Protein AF-A0A397JN77-F1 (afdb_monomer)

pLDDT: mean 71.8, std 10.73, range [31.06, 88.12]

Radius of gyration: 21.11 Å; Cα contacts (8 Å, |Δi|>4): 69; chains: 1; bounding box: 47×23×56 Å

Secondary structure (DSSP, 8-state):
--------HHHIIIIIGGGTTTS-HHHHHHHHHHHH-TTSPP-S--PPP---------------S-SS--HHHHHHHH-TTS-TT--S-------S----HHHHHHHHTT-TT------

Organism: NCBI:txid1348612

Sequence (119 aa):
MPIVYSIPGENIMDKVKPYKKILDKQLWEDLFQHSLTPDRPIKSVILPARSVLTPELPTRVKEPFSTIISDEHAAEISSPTYSSTNYPYEFQLILEGSSDHKLFWNMCLGHAGTVVLLK

Structure (mmCIF, N/CA/C/O backbone):
data_AF-A0A397JN77-F1
#
_entry.id   AF-A0A397JN77-F1
#
loop_
_atom_site.group_PDB
_atom_site.id
_atom_site.type_symbol
_atom_site.label_atom_id
_atom_site.label_alt_id
_atom_site.label_comp_id
_atom_site.label_asym_id
_atom_site.label_entity_id
_atom_site.label_seq_id
_atom_site.pdbx_PDB_ins_code
_atom_site.Cartn_x
_atom_site.Cartn_y
_atom_site.Cartn_z
_atom_site.occupancy
_atom_site.B_iso_or_equiv
_atom_site.auth_seq_id
_atom_site.auth_comp_id
_atom_site.auth_asym_id
_atom_site.auth_atom_id
_atom_site.pdbx_PDB_model_num
ATOM 1 N N . MET A 1 1 ? 27.916 0.176 -20.511 1.00 31.06 1 MET A N 1
ATOM 2 C CA . MET A 1 1 ? 26.836 -0.430 -21.319 1.00 31.06 1 MET A CA 1
ATOM 3 C C . MET A 1 1 ? 25.610 -0.556 -20.430 1.00 31.06 1 MET A C 1
ATOM 5 O O . MET A 1 1 ? 25.704 -1.283 -19.448 1.00 31.06 1 MET A O 1
ATOM 9 N N . PRO A 1 2 ? 24.514 0.179 -20.676 1.00 35.34 2 PRO A N 1
ATOM 10 C CA . PRO A 1 2 ? 23.274 -0.044 -19.948 1.00 35.34 2 PRO A CA 1
ATOM 11 C C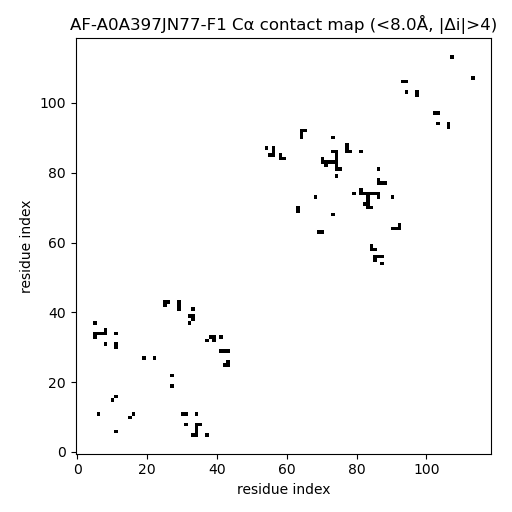 . PRO A 1 2 ? 22.647 -1.339 -20.465 1.00 35.34 2 PRO A C 1
ATOM 13 O O . PRO A 1 2 ? 22.429 -1.500 -21.663 1.00 35.34 2 PRO A O 1
ATOM 16 N N . ILE A 1 3 ? 22.410 -2.277 -19.559 1.00 37.97 3 ILE A N 1
ATOM 17 C CA . ILE A 1 3 ? 21.697 -3.523 -19.832 1.00 37.97 3 ILE A CA 1
ATOM 18 C C . ILE A 1 3 ? 20.219 -3.144 -19.972 1.00 37.97 3 ILE A C 1
ATOM 20 O O . ILE A 1 3 ? 19.540 -2.909 -18.975 1.00 37.97 3 ILE A O 1
ATOM 24 N N . VAL A 1 4 ? 19.735 -2.986 -21.204 1.00 48.91 4 VAL A N 1
ATOM 25 C CA . VAL A 1 4 ? 18.308 -2.765 -21.458 1.00 48.91 4 VAL A CA 1
ATOM 26 C C . VAL A 1 4 ? 17.631 -4.128 -21.378 1.00 48.91 4 VAL A C 1
ATOM 28 O O . VAL A 1 4 ? 17.817 -4.980 -22.245 1.00 48.91 4 VAL A O 1
ATOM 31 N N . TYR A 1 5 ? 16.889 -4.367 -20.298 1.00 55.16 5 TYR A N 1
ATOM 32 C CA . TYR A 1 5 ? 16.075 -5.569 -20.157 1.00 55.16 5 TYR A CA 1
ATOM 33 C C . TYR A 1 5 ? 14.963 -5.537 -21.211 1.00 55.16 5 TYR A C 1
ATOM 35 O O . TYR A 1 5 ? 14.014 -4.760 -21.108 1.00 55.16 5 TYR A O 1
ATOM 43 N N . SER A 1 6 ? 15.077 -6.380 -22.237 1.00 55.91 6 SER A N 1
ATOM 44 C CA . SER A 1 6 ? 13.997 -6.596 -23.196 1.00 55.91 6 SER A CA 1
ATOM 45 C C . SER A 1 6 ? 12.979 -7.547 -22.568 1.00 55.91 6 SER A C 1
ATOM 47 O O . SER A 1 6 ? 13.225 -8.745 -22.434 1.00 55.91 6 SER A O 1
ATOM 49 N N . ILE A 1 7 ? 11.860 -6.997 -22.093 1.00 65.25 7 ILE A N 1
ATOM 50 C CA . ILE A 1 7 ? 10.739 -7.794 -21.593 1.00 65.25 7 ILE A CA 1
ATOM 51 C C . ILE A 1 7 ? 10.030 -8.401 -22.815 1.00 65.25 7 ILE A C 1
ATOM 53 O O . ILE A 1 7 ? 9.601 -7.637 -23.683 1.00 65.25 7 ILE A O 1
ATOM 57 N N . PRO A 1 8 ? 9.862 -9.734 -22.895 1.00 70.00 8 PRO A N 1
ATOM 58 C CA . PRO A 1 8 ? 9.102 -10.359 -23.973 1.00 70.00 8 PRO A CA 1
ATOM 59 C C . PRO A 1 8 ? 7.680 -9.791 -24.028 1.00 70.00 8 PRO A C 1
ATOM 61 O O . PRO A 1 8 ? 7.030 -9.649 -22.990 1.00 70.00 8 PRO A O 1
ATOM 64 N N . GLY A 1 9 ? 7.171 -9.496 -25.228 1.00 68.69 9 GLY A N 1
ATOM 65 C CA . GLY A 1 9 ? 5.824 -8.932 -25.396 1.00 68.69 9 GLY A CA 1
ATOM 66 C C . GLY A 1 9 ? 4.710 -9.789 -24.784 1.00 68.69 9 GLY A C 1
ATOM 67 O O . GLY A 1 9 ? 3.724 -9.250 -24.283 1.00 68.69 9 GLY A O 1
ATOM 68 N N . GLU A 1 10 ? 4.907 -11.106 -24.734 1.00 72.00 10 GLU A N 1
ATOM 69 C CA . GLU A 1 10 ? 4.010 -12.066 -24.081 1.00 72.00 10 GLU A CA 1
ATOM 70 C C . GLU A 1 10 ? 3.867 -11.785 -22.574 1.00 72.00 10 GLU A C 1
ATOM 72 O O . GLU A 1 10 ? 2.756 -11.647 -22.063 1.00 72.00 10 GLU A O 1
ATOM 77 N N . ASN A 1 11 ? 4.978 -11.526 -21.875 1.00 75.88 11 ASN A N 1
ATOM 78 C CA . ASN A 1 11 ? 4.959 -11.198 -20.448 1.00 75.88 11 ASN A CA 1
ATOM 79 C C . ASN A 1 11 ? 4.247 -9.870 -20.167 1.00 75.88 11 ASN A C 1
ATOM 81 O O . ASN A 1 11 ? 3.599 -9.728 -19.130 1.00 75.88 11 ASN A O 1
ATOM 85 N N . ILE A 1 12 ? 4.338 -8.892 -21.072 1.00 77.31 12 ILE A N 1
ATOM 86 C 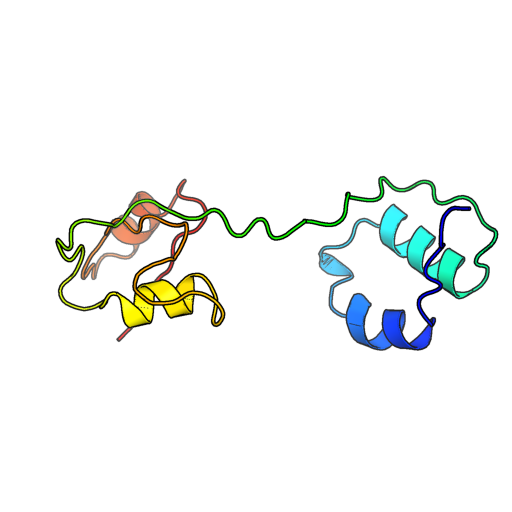CA . ILE A 1 12 ? 3.608 -7.624 -20.923 1.00 77.31 12 ILE A CA 1
ATOM 87 C C . ILE A 1 12 ? 2.100 -7.868 -21.039 1.00 77.31 12 ILE A C 1
ATOM 89 O O . ILE A 1 12 ? 1.313 -7.337 -20.249 1.00 77.31 12 ILE A O 1
ATOM 93 N N . MET A 1 13 ? 1.687 -8.708 -21.986 1.00 77.94 13 MET A N 1
ATOM 94 C CA . MET A 1 13 ? 0.276 -9.025 -22.194 1.00 77.94 13 MET A CA 1
ATOM 95 C C . MET A 1 13 ? -0.331 -9.840 -21.054 1.00 77.94 13 MET A C 1
ATOM 97 O O . MET A 1 13 ? -1.472 -9.565 -20.678 1.00 77.94 13 MET A O 1
ATOM 101 N N . ASP A 1 14 ? 0.420 -10.765 -20.465 1.00 83.00 14 ASP A N 1
ATOM 102 C CA . ASP A 1 14 ? -0.097 -11.620 -19.395 1.00 83.00 14 ASP A CA 1
ATOM 103 C C . ASP A 1 14 ? 0.020 -10.977 -18.010 1.00 83.00 14 ASP A C 1
ATOM 105 O O . ASP A 1 14 ? -0.884 -11.104 -17.182 1.00 83.00 14 ASP A O 1
ATOM 109 N N . LYS A 1 15 ? 1.123 -10.265 -17.740 1.00 83.12 15 LYS A N 1
ATOM 110 C CA . LYS A 1 15 ? 1.424 -9.727 -16.402 1.00 83.12 15 LYS A CA 1
ATOM 111 C C . LYS A 1 15 ? 1.095 -8.248 -16.245 1.00 83.12 15 LYS A C 1
ATOM 113 O O . LYS A 1 15 ? 0.741 -7.843 -15.145 1.00 83.12 15 LYS A O 1
ATOM 118 N N . VAL A 1 16 ? 1.193 -7.434 -17.299 1.00 83.12 16 VAL A N 1
ATOM 119 C CA . VAL A 1 16 ? 1.029 -5.967 -17.190 1.00 83.12 16 VAL A CA 1
ATOM 120 C C . VAL A 1 16 ? -0.375 -5.518 -17.603 1.00 83.12 16 VAL A C 1
ATOM 122 O O . VAL A 1 16 ? -0.944 -4.620 -16.982 1.00 83.12 16 VAL A O 1
ATOM 125 N N . LYS A 1 17 ? -0.992 -6.177 -18.593 1.00 83.81 17 LYS A N 1
ATOM 126 C CA . LYS A 1 17 ? -2.353 -5.868 -19.079 1.00 83.81 17 LYS A CA 1
ATOM 127 C C . LYS A 1 17 ? -3.432 -5.768 -17.986 1.00 83.81 17 LYS A C 1
ATOM 129 O O . LYS A 1 17 ? -4.250 -4.849 -18.096 1.00 83.81 17 LYS A O 1
ATOM 134 N N . PRO A 1 18 ? -3.472 -6.622 -16.939 1.00 88.12 18 PRO A N 1
ATOM 135 C CA . PRO A 1 18 ? -4.477 -6.502 -15.874 1.00 88.12 18 PRO A CA 1
ATOM 136 C C . PRO A 1 18 ? -4.432 -5.147 -15.154 1.00 88.12 18 PRO A C 1
ATOM 138 O O . PRO A 1 18 ? -5.460 -4.622 -14.730 1.00 88.12 18 PRO A O 1
ATOM 141 N N . TYR A 1 19 ? -3.247 -4.539 -15.092 1.00 84.31 19 TYR A N 1
ATOM 142 C CA . TYR A 1 19 ? -2.985 -3.269 -14.421 1.00 84.31 19 TYR A CA 1
ATOM 143 C C . TYR A 1 19 ? -3.121 -2.055 -15.351 1.00 84.31 19 TYR A C 1
ATOM 145 O O . TYR A 1 19 ? -2.853 -0.929 -14.943 1.00 84.31 19 TYR A O 1
ATOM 153 N N . LYS A 1 20 ? -3.608 -2.23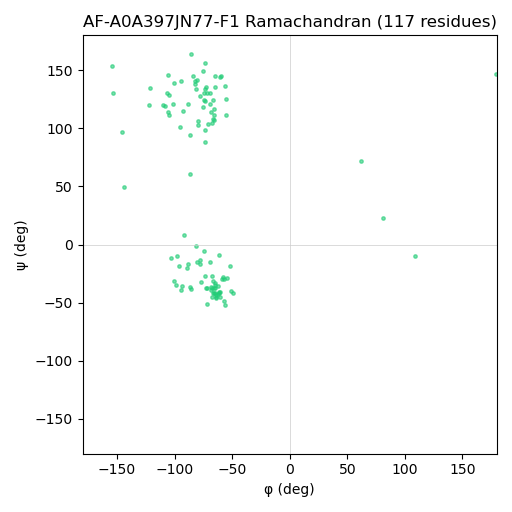2 -16.588 1.00 83.06 20 LYS A N 1
ATOM 154 C CA . LYS A 1 20 ? -3.797 -1.130 -17.549 1.00 83.06 20 LYS A CA 1
ATOM 155 C C . LYS A 1 20 ? -4.654 0.022 -17.000 1.00 83.06 20 LYS A C 1
ATOM 157 O O . LYS A 1 20 ? -4.469 1.158 -17.409 1.00 83.06 20 LYS A O 1
ATOM 162 N N . LYS A 1 21 ? -5.587 -0.254 -16.078 1.00 82.56 21 LYS A N 1
ATOM 163 C CA . LYS A 1 21 ? -6.443 0.776 -15.456 1.00 82.56 21 LYS A CA 1
ATOM 164 C C . LYS A 1 21 ? -5.681 1.743 -14.542 1.00 82.56 21 LYS A C 1
ATOM 166 O O . LYS A 1 21 ? -6.150 2.858 -14.356 1.00 82.56 21 LYS A O 1
ATOM 171 N N . ILE A 1 22 ? -4.565 1.301 -13.961 1.00 86.06 22 ILE A N 1
ATOM 172 C CA . ILE A 1 22 ? -3.731 2.098 -13.047 1.00 86.06 22 ILE A CA 1
ATOM 173 C C . ILE A 1 22 ? -2.460 2.628 -13.723 1.00 86.06 22 ILE A C 1
ATOM 175 O O . ILE A 1 22 ? -1.764 3.460 -13.151 1.00 86.06 22 ILE A O 1
ATOM 179 N N . LEU A 1 23 ? -2.148 2.137 -14.927 1.00 82.75 23 LEU A N 1
ATOM 180 C CA . LEU A 1 23 ? -1.016 2.591 -15.724 1.00 82.75 23 LEU A CA 1
ATOM 181 C C . LEU A 1 23 ? -1.348 3.890 -16.462 1.00 82.75 23 LEU A C 1
ATOM 183 O O . LEU A 1 23 ? -2.436 4.043 -17.017 1.00 82.75 23 LEU A O 1
ATOM 187 N N . ASP A 1 24 ? -0.369 4.790 -16.533 1.00 83.06 24 ASP A N 1
ATOM 188 C CA . ASP A 1 24 ? -0.460 5.967 -17.388 1.00 83.06 24 ASP A CA 1
ATOM 189 C C . ASP A 1 24 ? -0.505 5.564 -18.874 1.00 83.06 24 ASP A C 1
ATOM 191 O O . ASP A 1 24 ? 0.128 4.587 -19.293 1.00 83.06 24 ASP A O 1
ATOM 195 N N . LYS A 1 25 ? -1.256 6.319 -19.686 1.00 84.69 25 LYS A N 1
ATOM 196 C CA . LYS A 1 25 ? -1.423 6.032 -21.120 1.00 84.69 25 LYS A CA 1
ATOM 197 C C . LYS A 1 25 ? -0.088 6.068 -21.866 1.00 84.69 25 LYS A C 1
ATOM 199 O O . LYS A 1 25 ? 0.162 5.183 -22.683 1.00 84.69 25 LYS A O 1
ATOM 204 N N . GLN A 1 26 ? 0.774 7.032 -21.541 1.00 83.06 26 GLN A N 1
ATOM 205 C CA . GLN A 1 26 ? 2.086 7.194 -22.164 1.00 83.06 26 GLN A CA 1
ATOM 206 C C . GLN A 1 26 ? 3.024 6.043 -21.778 1.00 83.06 26 GLN A C 1
ATOM 208 O O . GLN A 1 26 ? 3.748 5.519 -22.621 1.00 83.06 26 GLN A O 1
ATOM 213 N N . LEU A 1 27 ? 2.961 5.590 -20.522 1.00 83.12 27 LEU A N 1
ATOM 214 C CA . LEU A 1 27 ? 3.748 4.451 -20.044 1.00 83.12 27 LEU A CA 1
ATOM 215 C C . LEU A 1 27 ? 3.294 3.131 -20.693 1.00 83.12 27 LEU A C 1
ATOM 217 O O . LEU A 1 27 ? 4.124 2.291 -21.036 1.00 83.12 27 LEU A O 1
ATOM 221 N N . TRP A 1 28 ? 1.987 2.951 -20.906 1.00 84.44 28 TRP A N 1
ATOM 222 C CA . TRP A 1 28 ? 1.455 1.787 -21.619 1.00 84.44 28 TRP A CA 1
ATOM 223 C C . TRP A 1 28 ? 1.922 1.739 -23.079 1.00 84.44 28 TRP A C 1
ATOM 225 O O . TRP A 1 28 ? 2.338 0.683 -23.553 1.00 84.44 28 TRP A O 1
ATOM 235 N N . GLU A 1 29 ? 1.870 2.867 -23.789 1.00 83.06 29 GLU A N 1
ATOM 236 C CA . GLU A 1 29 ? 2.319 2.963 -25.184 1.00 83.06 29 GLU A CA 1
ATOM 237 C C . GLU A 1 29 ? 3.822 2.723 -25.323 1.00 83.06 29 GLU A C 1
ATOM 239 O O . GLU A 1 29 ? 4.232 1.974 -26.210 1.00 83.06 29 GLU A O 1
ATOM 244 N N . ASP A 1 30 ? 4.630 3.274 -24.420 1.00 81.31 30 ASP A N 1
ATOM 245 C CA . ASP A 1 30 ? 6.076 3.055 -24.408 1.00 81.31 30 ASP A CA 1
ATOM 246 C C . ASP A 1 30 ? 6.433 1.584 -24.144 1.00 81.31 30 ASP A C 1
ATOM 248 O O . ASP A 1 30 ? 7.263 1.018 -24.854 1.00 81.31 30 ASP A O 1
ATOM 252 N N . LEU A 1 31 ? 5.768 0.927 -23.184 1.00 80.19 31 LEU A N 1
ATOM 253 C CA . LEU A 1 31 ? 5.962 -0.503 -22.906 1.00 80.19 31 LEU A CA 1
ATOM 254 C C . LEU A 1 31 ? 5.588 -1.378 -24.107 1.00 80.19 31 LEU A C 1
ATOM 256 O O . LEU A 1 31 ? 6.288 -2.344 -24.421 1.00 80.19 31 LEU A O 1
ATOM 260 N N . PHE A 1 32 ? 4.492 -1.037 -24.787 1.00 79.81 32 PHE A N 1
ATOM 261 C CA . PHE A 1 32 ? 4.018 -1.773 -25.957 1.00 79.81 32 PHE A CA 1
ATOM 262 C C . PHE A 1 32 ? 4.915 -1.557 -27.181 1.00 79.81 32 PHE A C 1
ATOM 264 O O . PHE A 1 32 ? 5.150 -2.479 -27.956 1.00 79.81 32 PHE A O 1
ATOM 271 N N . GLN A 1 33 ? 5.441 -0.347 -27.372 1.00 79.00 33 GLN A N 1
ATOM 272 C CA . GLN A 1 33 ? 6.376 -0.070 -28.460 1.00 79.00 33 GLN A CA 1
ATOM 273 C C . GLN A 1 33 ? 7.751 -0.683 -28.206 1.00 79.00 33 GLN A C 1
ATOM 275 O O . GLN A 1 33 ? 8.355 -1.189 -29.150 1.00 79.00 33 GLN A O 1
ATOM 280 N N . HIS A 1 34 ? 8.230 -0.678 -26.960 1.00 76.44 34 HIS A N 1
ATOM 281 C CA . HIS A 1 34 ? 9.509 -1.281 -26.588 1.00 76.44 34 HIS A CA 1
ATOM 282 C C . HIS A 1 34 ? 9.493 -2.811 -26.733 1.00 76.44 34 HIS A C 1
ATOM 284 O O . HIS A 1 34 ? 10.510 -3.405 -27.082 1.00 76.44 34 HIS A O 1
ATOM 290 N N . SER A 1 35 ? 8.344 -3.463 -26.522 1.00 74.38 35 SER A N 1
ATOM 291 C CA . SER A 1 35 ? 8.222 -4.910 -26.743 1.00 74.38 35 SER A CA 1
ATOM 292 C C . SER A 1 35 ? 8.188 -5.314 -28.215 1.00 74.38 35 SER A C 1
ATOM 294 O O . SER A 1 35 ? 8.604 -6.421 -28.547 1.00 74.38 35 SER A O 1
ATOM 296 N N . LEU A 1 36 ? 7.722 -4.425 -29.098 1.00 74.56 36 LEU A N 1
ATOM 297 C CA . LEU A 1 36 ? 7.736 -4.630 -30.550 1.00 74.56 36 LEU A CA 1
ATOM 298 C C . LEU A 1 36 ? 9.064 -4.195 -31.188 1.00 74.56 36 LEU A C 1
ATOM 300 O O . LEU A 1 36 ? 9.534 -4.820 -32.135 1.00 74.56 36 LEU A O 1
ATOM 304 N N . THR A 1 37 ? 9.659 -3.117 -30.681 1.00 72.31 37 THR A N 1
ATOM 305 C CA . THR A 1 37 ? 10.888 -2.494 -31.189 1.00 72.31 37 THR A CA 1
ATOM 306 C C . THR A 1 37 ? 11.711 -1.928 -30.024 1.00 72.31 37 THR A C 1
ATOM 308 O O . THR A 1 37 ? 11.447 -0.802 -29.592 1.00 72.31 37 THR A O 1
ATOM 311 N N . PRO A 1 38 ? 12.718 -2.664 -29.522 1.00 67.62 38 PRO A N 1
ATOM 312 C CA . PRO A 1 38 ? 13.492 -2.263 -28.343 1.00 67.62 38 PRO A CA 1
ATOM 313 C C . PRO A 1 38 ? 14.404 -1.041 -28.571 1.00 67.62 38 PRO A C 1
ATOM 315 O O . PRO A 1 38 ? 14.836 -0.424 -27.606 1.00 67.62 38 PRO A O 1
ATOM 318 N N . ASP A 1 39 ? 14.657 -0.644 -29.823 1.00 67.25 39 ASP A N 1
ATOM 319 C CA . ASP A 1 39 ? 15.538 0.488 -30.167 1.00 67.25 39 ASP A CA 1
ATOM 320 C C . ASP A 1 39 ? 14.871 1.874 -30.070 1.00 67.25 39 ASP A C 1
ATOM 322 O O . ASP A 1 39 ? 15.508 2.898 -30.337 1.00 67.25 39 ASP A O 1
ATOM 326 N N . ARG A 1 40 ? 13.579 1.953 -29.722 1.00 67.75 40 ARG A N 1
ATOM 327 C CA . ARG A 1 40 ? 12.882 3.244 -29.642 1.00 67.75 40 ARG A CA 1
ATOM 328 C C . ARG A 1 40 ? 13.130 3.955 -28.306 1.00 67.75 40 ARG A C 1
ATOM 330 O O . ARG A 1 40 ? 13.050 3.328 -27.252 1.00 67.75 40 ARG A O 1
ATOM 337 N N . PRO A 1 41 ? 13.354 5.282 -28.328 1.00 66.88 41 PRO A N 1
ATOM 338 C CA . PRO A 1 41 ? 13.511 6.062 -27.110 1.00 66.88 41 PRO A CA 1
ATOM 339 C C . PRO A 1 41 ? 12.194 6.111 -26.324 1.00 66.88 41 PRO A C 1
ATOM 341 O O . PRO A 1 41 ? 11.161 6.534 -26.845 1.00 66.88 41 PRO A O 1
ATOM 344 N N . ILE A 1 42 ? 12.261 5.697 -25.059 1.00 71.06 42 ILE A N 1
ATOM 345 C CA . ILE A 1 42 ? 11.159 5.755 -24.093 1.00 71.06 42 ILE A CA 1
ATOM 346 C C . ILE A 1 42 ? 10.981 7.212 -23.651 1.00 71.06 42 ILE A C 1
ATOM 348 O O . ILE A 1 42 ? 11.955 7.874 -23.287 1.00 71.06 42 ILE A O 1
ATOM 352 N N . LYS A 1 43 ? 9.748 7.727 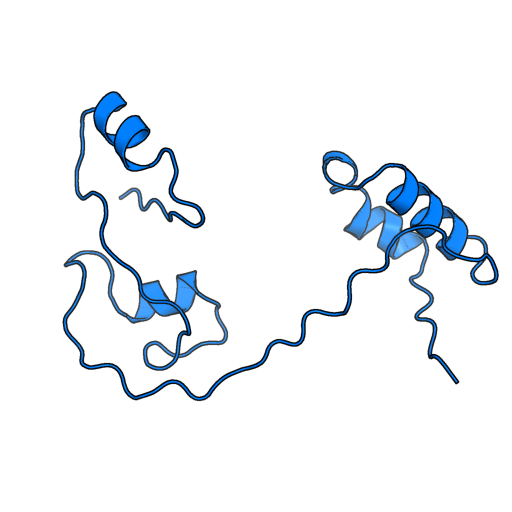-23.695 1.00 73.94 43 LYS A N 1
ATOM 353 C CA . LYS A 1 43 ? 9.435 9.109 -23.283 1.00 73.94 43 LYS A CA 1
ATOM 354 C C . LYS A 1 43 ? 8.929 9.198 -21.844 1.00 73.94 43 LYS A C 1
ATOM 356 O O . LYS A 1 43 ? 8.885 10.289 -21.282 1.00 73.94 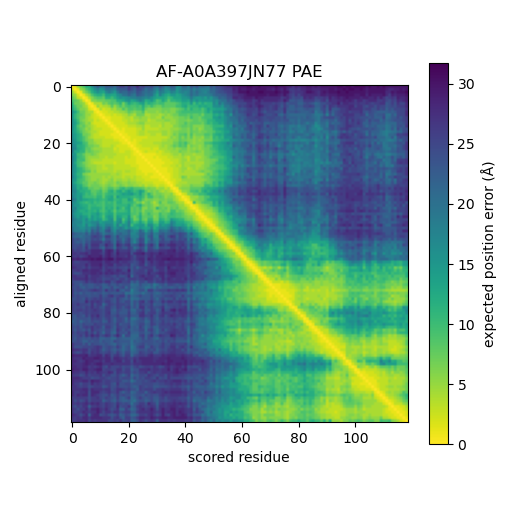43 LYS A O 1
ATOM 361 N N . SER A 1 44 ? 8.484 8.085 -21.279 1.00 70.69 44 SER A N 1
ATOM 362 C CA . SER A 1 44 ? 7.967 7.989 -19.920 1.00 70.69 44 SER A CA 1
ATOM 363 C C . SER A 1 44 ? 9.080 8.032 -18.873 1.00 70.69 44 SER A C 1
ATOM 365 O O . SER A 1 44 ? 10.213 7.600 -19.091 1.00 70.69 44 SER A O 1
ATOM 367 N N . VAL A 1 45 ? 8.740 8.579 -17.705 1.00 72.75 45 VAL A N 1
ATOM 368 C CA . VAL A 1 45 ? 9.636 8.629 -16.548 1.00 72.75 45 VAL A CA 1
ATOM 369 C C . VAL A 1 45 ? 9.774 7.213 -15.995 1.00 72.75 45 VAL A C 1
ATOM 371 O O . VAL A 1 45 ? 8.867 6.700 -15.340 1.00 72.75 45 VAL A O 1
ATOM 374 N N . ILE A 1 46 ? 10.908 6.570 -16.273 1.00 68.69 46 ILE A N 1
ATOM 375 C CA . ILE A 1 46 ? 11.237 5.268 -15.694 1.00 68.69 46 ILE A CA 1
ATOM 376 C C . ILE A 1 46 ? 11.487 5.485 -14.205 1.00 68.69 46 ILE A C 1
ATOM 378 O O . ILE A 1 46 ? 12.436 6.166 -13.810 1.00 68.69 46 ILE A O 1
ATOM 382 N N . LEU A 1 47 ? 10.617 4.916 -13.375 1.00 67.44 47 LEU A N 1
ATOM 383 C CA . LEU A 1 47 ? 10.829 4.922 -11.937 1.00 67.44 47 LEU A CA 1
ATOM 384 C C . LEU A 1 47 ? 12.080 4.090 -11.617 1.00 67.44 47 LEU A C 1
ATOM 386 O O . LEU A 1 47 ? 12.232 2.992 -12.161 1.00 67.44 47 LEU A O 1
ATOM 390 N N . PRO A 1 48 ? 12.974 4.577 -10.741 1.00 65.19 48 PRO A N 1
ATOM 391 C CA . PRO A 1 48 ? 14.120 3.794 -10.312 1.00 65.19 48 PRO A CA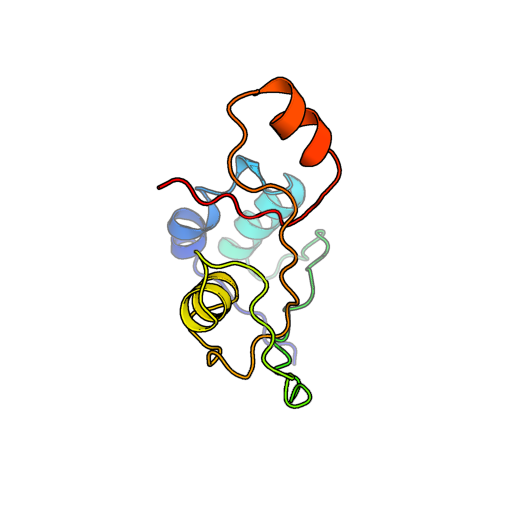 1
ATOM 392 C C . PRO A 1 48 ? 13.644 2.498 -9.651 1.00 65.19 48 PRO A C 1
ATOM 394 O O . PRO A 1 48 ? 12.615 2.468 -8.969 1.00 65.19 48 PRO A O 1
ATOM 397 N N . ALA A 1 49 ? 14.407 1.421 -9.845 1.00 62.94 49 ALA A N 1
ATOM 398 C CA . ALA A 1 49 ? 14.158 0.168 -9.149 1.00 62.94 49 ALA A CA 1
ATOM 399 C C . ALA A 1 49 ? 14.143 0.433 -7.636 1.00 62.94 49 ALA A C 1
ATOM 401 O O . ALA A 1 49 ? 15.092 0.999 -7.092 1.00 62.94 49 ALA A O 1
ATOM 402 N N . ARG A 1 50 ? 13.061 0.042 -6.952 1.00 56.00 50 ARG A N 1
ATOM 403 C CA . ARG A 1 50 ? 13.011 0.097 -5.488 1.00 56.00 50 ARG A CA 1
ATOM 404 C C . ARG A 1 50 ? 13.998 -0.937 -4.955 1.00 56.00 50 ARG A C 1
ATOM 406 O O . ARG A 1 50 ? 13.727 -2.133 -5.015 1.00 56.00 50 ARG A O 1
ATOM 413 N N . SER A 1 51 ? 15.148 -0.486 -4.466 1.00 52.44 51 SER A N 1
ATOM 414 C CA . SER A 1 51 ? 16.034 -1.329 -3.675 1.00 52.44 51 SER A CA 1
ATOM 415 C C . SER A 1 51 ? 15.354 -1.606 -2.336 1.00 52.44 51 SER A C 1
ATOM 417 O O . SER A 1 51 ? 15.025 -0.685 -1.588 1.00 52.44 51 SER A O 1
ATOM 419 N N . VAL A 1 52 ? 15.118 -2.882 -2.030 1.00 52.47 52 VAL A N 1
ATOM 420 C CA . VAL A 1 52 ? 14.737 -3.298 -0.678 1.00 52.47 52 VAL A CA 1
ATOM 421 C C . VAL A 1 52 ? 16.001 -3.192 0.169 1.00 52.47 52 VAL A C 1
ATOM 423 O O . VAL A 1 52 ? 16.799 -4.121 0.243 1.00 52.47 52 VAL A O 1
ATOM 426 N N . LEU A 1 53 ? 16.239 -2.014 0.740 1.00 50.97 53 LEU A N 1
ATOM 427 C CA . LEU A 1 53 ? 17.150 -1.881 1.867 1.00 50.97 53 LEU A CA 1
ATOM 428 C C . LEU A 1 53 ? 16.503 -2.647 3.018 1.00 50.97 53 LEU A C 1
ATOM 430 O O . LEU A 1 53 ? 15.403 -2.297 3.424 1.00 50.97 53 LEU A O 1
ATOM 434 N N . THR A 1 54 ? 17.149 -3.704 3.500 1.00 55.03 54 THR A N 1
ATOM 435 C CA . THR A 1 54 ? 16.877 -4.310 4.807 1.00 55.03 54 THR A CA 1
ATOM 436 C C . THR A 1 54 ? 17.725 -3.558 5.829 1.00 55.03 54 THR A C 1
ATOM 438 O O . THR A 1 54 ? 18.910 -3.873 5.956 1.00 55.03 54 THR A O 1
ATOM 441 N N . PRO A 1 55 ? 17.205 -2.524 6.512 1.00 58.84 55 PRO A N 1
ATOM 442 C CA . PRO A 1 55 ? 17.952 -1.868 7.569 1.00 58.84 55 PRO A CA 1
ATOM 443 C C . PRO A 1 55 ? 17.973 -2.827 8.762 1.00 58.84 55 PRO A C 1
ATOM 445 O O . PRO A 1 55 ? 16.940 -3.405 9.100 1.00 58.84 55 PRO A O 1
ATOM 448 N N . GLU A 1 56 ? 19.124 -3.011 9.407 1.00 56.84 56 GLU A N 1
ATOM 449 C CA . GLU A 1 56 ? 19.139 -3.626 10.734 1.00 56.84 56 GLU A CA 1
ATOM 450 C C . GLU A 1 56 ? 18.453 -2.658 11.700 1.00 56.84 56 GLU A C 1
ATOM 452 O O . GLU A 1 56 ? 18.958 -1.568 11.980 1.00 56.84 56 GLU A O 1
ATOM 457 N N . LEU A 1 57 ? 17.245 -3.017 12.132 1.00 59.81 57 LEU A N 1
ATOM 458 C CA . LEU A 1 57 ? 16.457 -2.204 13.048 1.00 59.81 57 LEU A CA 1
ATOM 459 C C . LEU A 1 57 ? 16.881 -2.469 14.496 1.00 59.81 57 LEU A C 1
ATOM 461 O O . LEU A 1 57 ? 17.225 -3.603 14.841 1.00 59.81 57 LEU A O 1
ATOM 465 N N . PRO A 1 58 ? 16.850 -1.443 15.362 1.00 59.50 58 PRO A N 1
ATOM 466 C CA . PRO A 1 58 ? 17.150 -1.612 16.776 1.00 59.50 58 PRO A CA 1
ATOM 467 C C . PRO A 1 58 ? 16.173 -2.593 17.438 1.00 59.50 58 PRO A C 1
ATOM 469 O O . PRO A 1 58 ? 14.985 -2.629 17.121 1.00 59.50 58 PRO A O 1
ATOM 472 N N . THR A 1 59 ? 16.684 -3.375 18.392 1.00 56.50 59 THR A N 1
ATOM 473 C CA . THR A 1 59 ? 15.919 -4.360 19.164 1.00 56.50 59 THR A CA 1
ATOM 474 C C . THR A 1 59 ? 14.723 -3.697 19.852 1.00 56.50 59 THR A C 1
ATOM 476 O O . THR A 1 59 ? 14.892 -2.899 20.775 1.00 56.50 59 THR A O 1
ATOM 479 N N . ARG A 1 60 ? 13.506 -4.023 19.405 1.00 62.44 60 ARG A N 1
ATOM 480 C CA . ARG A 1 60 ? 12.265 -3.429 19.920 1.00 62.44 60 ARG A CA 1
ATOM 481 C C . ARG A 1 60 ? 11.921 -3.968 21.313 1.00 62.44 60 ARG A C 1
ATOM 483 O O . ARG A 1 60 ? 11.972 -5.175 21.553 1.00 62.44 60 ARG A O 1
ATOM 490 N N . VAL A 1 61 ? 11.563 -3.067 22.231 1.00 55.66 61 VAL A N 1
ATOM 491 C CA . VAL A 1 61 ? 11.042 -3.405 23.566 1.00 55.66 61 VAL A CA 1
ATOM 492 C C . VAL A 1 61 ? 9.567 -3.808 23.427 1.00 55.66 61 VAL A C 1
ATOM 494 O O . VAL A 1 61 ? 8.789 -3.116 22.778 1.00 55.66 61 VAL A O 1
ATOM 497 N N . LYS A 1 62 ? 9.221 -4.978 23.976 1.00 60.88 62 LYS A N 1
ATOM 498 C CA . LYS A 1 62 ? 8.041 -5.803 23.655 1.00 60.88 62 LYS A CA 1
ATOM 499 C C . LYS A 1 62 ? 6.778 -5.429 24.442 1.00 60.88 62 LYS A C 1
ATOM 501 O O . LYS A 1 62 ? 6.265 -6.259 25.193 1.00 60.88 62 LYS A O 1
ATOM 506 N N . GLU A 1 63 ? 6.279 -4.207 24.314 1.00 63.19 63 GLU A N 1
ATOM 507 C CA . GLU A 1 63 ? 4.913 -3.938 24.779 1.00 63.19 63 GLU A CA 1
ATOM 508 C C . GLU A 1 63 ? 3.919 -4.231 23.643 1.00 63.19 63 GLU A C 1
ATOM 510 O O . GLU A 1 63 ? 4.056 -3.667 22.556 1.00 63.19 63 GLU A O 1
ATOM 515 N N . PRO A 1 64 ? 2.953 -5.149 23.841 1.00 62.97 64 PRO A N 1
ATOM 516 C CA . PRO A 1 64 ? 1.982 -5.487 22.808 1.00 62.97 64 PRO A CA 1
ATOM 517 C C . PRO A 1 64 ? 1.022 -4.313 22.574 1.00 62.97 64 PRO A C 1
ATOM 519 O O . PRO A 1 64 ? 0.429 -3.790 23.5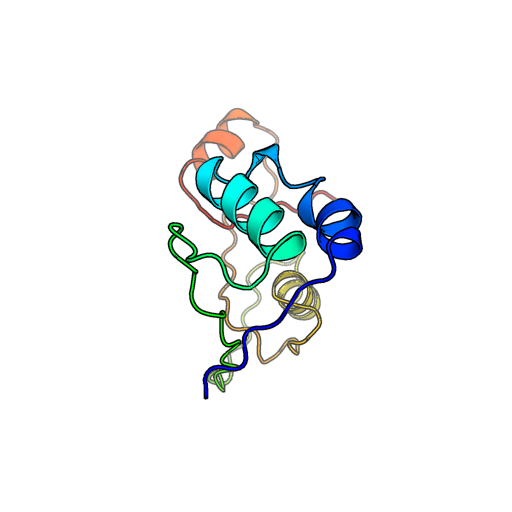14 1.00 62.97 64 PRO A O 1
ATOM 522 N N . PHE A 1 65 ? 0.830 -3.925 21.310 1.00 69.75 65 PHE A N 1
ATOM 523 C CA . PHE A 1 65 ? -0.081 -2.834 20.931 1.00 69.75 65 PHE A CA 1
ATOM 524 C C . PHE A 1 65 ? -1.561 -3.259 20.881 1.00 69.75 65 PHE A C 1
ATOM 526 O O . PHE A 1 65 ? -2.445 -2.408 20.819 1.00 69.75 65 PHE A O 1
ATOM 533 N N . SER A 1 66 ? -1.849 -4.564 20.876 1.00 68.06 66 SER A N 1
ATOM 534 C CA . SER A 1 66 ? -3.202 -5.129 20.909 1.00 68.06 66 SER A CA 1
ATOM 535 C C . SER A 1 66 ? -3.175 -6.534 21.517 1.00 68.06 66 SER A C 1
ATOM 537 O O . SER A 1 66 ? -2.172 -7.237 21.430 1.00 68.06 66 SER A O 1
ATOM 539 N N . THR A 1 67 ? -4.288 -6.969 22.113 1.00 70.50 67 THR A N 1
ATOM 540 C CA . THR A 1 67 ? -4.470 -8.356 22.583 1.00 70.50 67 THR A CA 1
ATOM 541 C C . THR A 1 67 ? -4.796 -9.327 21.436 1.00 70.50 67 THR A C 1
ATOM 543 O O . THR A 1 67 ? -4.663 -10.537 21.603 1.00 70.50 67 THR A O 1
ATOM 546 N N . ILE A 1 68 ? -5.217 -8.820 20.270 1.00 71.56 68 ILE A N 1
ATOM 547 C CA . ILE A 1 68 ? -5.669 -9.635 19.127 1.00 71.56 68 ILE A CA 1
ATOM 548 C C . ILE A 1 68 ? -4.527 -9.917 18.139 1.00 71.56 68 ILE A C 1
ATOM 550 O O . ILE A 1 68 ? -4.478 -10.997 17.554 1.00 71.56 68 ILE A O 1
ATOM 554 N N . ILE A 1 69 ? -3.614 -8.959 17.947 1.00 75.56 69 ILE A N 1
ATOM 555 C CA . ILE A 1 69 ? -2.512 -9.046 16.979 1.00 75.56 69 ILE A CA 1
ATOM 556 C C . ILE A 1 69 ? -1.199 -9.290 17.729 1.00 75.56 69 ILE A C 1
ATOM 558 O O . ILE A 1 69 ? -0.738 -8.430 18.475 1.00 75.56 69 ILE A O 1
ATOM 562 N N . SER A 1 70 ? -0.594 -10.459 17.517 1.00 78.38 70 SER A N 1
ATOM 563 C CA . SER A 1 70 ? 0.758 -10.792 17.988 1.00 78.38 70 SER A CA 1
ATOM 564 C C . SER A 1 70 ? 1.840 -10.321 17.004 1.00 78.38 70 SER A C 1
ATOM 566 O O . SER A 1 70 ? 1.568 -10.044 15.834 1.00 78.38 70 SER A O 1
ATOM 568 N N . ASP A 1 71 ? 3.094 -10.261 17.464 1.00 74.75 71 ASP A N 1
ATOM 569 C CA . ASP A 1 71 ? 4.245 -9.824 16.653 1.00 74.75 71 ASP A CA 1
ATOM 570 C C . ASP A 1 71 ? 4.454 -10.663 15.378 1.00 74.75 71 ASP A C 1
ATOM 572 O O . ASP A 1 71 ? 4.966 -10.168 14.376 1.00 74.75 71 ASP A O 1
ATOM 576 N N . GLU A 1 72 ? 4.048 -11.936 15.394 1.00 77.31 72 GLU A N 1
ATOM 577 C CA . GLU A 1 72 ? 4.052 -12.811 14.211 1.00 77.31 72 GLU A CA 1
ATOM 578 C C . GLU A 1 72 ? 3.094 -12.308 13.120 1.00 77.31 72 GLU A C 1
ATOM 580 O O . GLU A 1 72 ? 3.506 -12.175 11.969 1.00 77.31 72 GLU A O 1
ATOM 585 N N . HIS A 1 73 ? 1.864 -11.928 13.484 1.00 79.38 73 HIS A N 1
ATOM 586 C CA . HIS A 1 73 ? 0.887 -11.372 12.548 1.00 79.38 73 HIS A CA 1
ATOM 587 C C . HIS A 1 73 ? 1.359 -10.010 12.018 1.00 79.38 73 HIS A C 1
ATOM 589 O O . HIS A 1 73 ? 1.196 -9.707 10.839 1.00 79.38 73 HIS A O 1
ATOM 595 N N . ALA A 1 74 ? 1.990 -9.194 12.869 1.00 75.94 74 ALA A N 1
ATOM 596 C CA . ALA A 1 74 ? 2.568 -7.912 12.469 1.00 75.94 74 ALA A CA 1
ATOM 597 C C . ALA A 1 74 ? 3.689 -8.074 11.423 1.00 75.94 74 ALA A C 1
ATOM 599 O O . ALA A 1 74 ? 3.733 -7.334 10.435 1.00 75.94 74 ALA A O 1
ATOM 600 N N . ALA A 1 75 ? 4.572 -9.060 11.603 1.00 77.25 75 ALA A N 1
ATOM 601 C CA . ALA A 1 75 ? 5.609 -9.360 10.621 1.00 77.25 75 ALA A CA 1
ATOM 602 C C . ALA A 1 75 ? 5.028 -9.873 9.300 1.00 77.25 75 ALA A C 1
ATOM 604 O O . ALA A 1 75 ? 5.453 -9.412 8.242 1.00 77.25 75 ALA A O 1
ATOM 605 N N . GLU A 1 76 ? 4.017 -10.742 9.348 1.00 79.38 76 GLU A N 1
ATOM 606 C CA . GLU A 1 76 ? 3.354 -11.256 8.146 1.00 79.38 76 GLU A CA 1
ATOM 607 C C . GLU A 1 76 ? 2.686 -10.140 7.328 1.00 79.38 76 GLU A C 1
ATOM 609 O O . GLU A 1 76 ? 2.844 -10.085 6.107 1.00 79.38 76 GLU A O 1
ATOM 614 N N . ILE A 1 77 ? 2.020 -9.195 8.002 1.00 78.88 77 ILE A N 1
ATOM 615 C CA . ILE A 1 77 ? 1.423 -8.005 7.375 1.00 78.88 77 ILE A CA 1
ATOM 616 C C . ILE A 1 77 ? 2.496 -7.117 6.720 1.00 78.88 77 ILE A C 1
ATOM 618 O O . ILE A 1 77 ? 2.247 -6.515 5.676 1.00 78.88 77 ILE A O 1
ATOM 622 N N . SER A 1 78 ? 3.683 -7.024 7.326 1.00 73.81 78 SER A N 1
ATOM 623 C CA . SER A 1 78 ? 4.801 -6.231 6.807 1.00 73.81 78 SER A CA 1
ATOM 624 C C . SER A 1 78 ? 5.430 -6.860 5.557 1.00 73.81 78 SER A C 1
ATOM 626 O O . SER A 1 78 ? 5.632 -6.176 4.553 1.00 73.81 78 SER A O 1
ATOM 628 N N . SER A 1 79 ? 5.773 -8.149 5.619 1.00 69.06 79 SER A N 1
ATOM 629 C CA . SER A 1 79 ? 6.232 -8.978 4.494 1.00 69.06 79 SER A CA 1
ATOM 630 C C . SER A 1 79 ? 6.549 -10.386 5.011 1.00 69.06 79 SER A C 1
ATOM 632 O O . SER A 1 79 ? 7.151 -10.500 6.081 1.00 69.06 79 SER A O 1
ATOM 634 N N . PRO A 1 80 ? 6.334 -11.458 4.226 1.00 63.06 80 PRO A N 1
ATOM 635 C CA . PRO A 1 80 ? 6.733 -12.821 4.603 1.00 63.06 80 PRO A CA 1
ATOM 636 C C . PRO A 1 80 ? 8.251 -13.007 4.803 1.00 63.06 80 PRO A C 1
ATOM 638 O O . PRO A 1 80 ? 8.691 -14.065 5.244 1.00 63.06 80 PRO A O 1
ATOM 641 N N . THR A 1 81 ? 9.073 -12.015 4.445 1.00 67.94 81 THR A N 1
ATOM 642 C CA . THR A 1 81 ? 10.537 -12.065 4.580 1.00 67.94 81 THR A CA 1
ATOM 643 C C . THR A 1 81 ? 11.066 -11.574 5.925 1.00 67.94 81 THR A C 1
ATOM 645 O O . THR A 1 81 ? 12.234 -11.817 6.223 1.00 67.94 81 THR A O 1
ATOM 648 N N . TYR A 1 82 ? 10.267 -10.854 6.717 1.00 63.66 82 TYR A N 1
ATOM 649 C CA . TYR A 1 82 ? 10.726 -10.300 7.993 1.00 63.66 82 TYR A CA 1
ATOM 650 C C . TYR A 1 82 ? 10.390 -11.237 9.154 1.00 63.66 82 TYR A C 1
ATOM 652 O O . TYR A 1 82 ? 9.317 -11.832 9.201 1.00 63.66 82 TYR A O 1
ATOM 660 N N . SER A 1 83 ? 11.308 -11.364 10.115 1.00 65.81 83 SER A N 1
ATOM 661 C CA . SER A 1 83 ? 11.009 -12.031 11.382 1.00 65.81 83 SER A CA 1
ATOM 662 C C . SER A 1 83 ? 10.129 -11.130 12.253 1.00 65.81 83 SER A C 1
ATOM 664 O O . SER A 1 83 ? 10.188 -9.903 12.152 1.00 65.81 83 SER A O 1
ATOM 666 N N . SER A 1 84 ? 9.383 -11.729 13.185 1.00 68.69 84 SER A N 1
ATOM 667 C CA . SER A 1 84 ? 8.611 -11.028 14.231 1.00 68.69 84 SER A CA 1
ATOM 668 C C . SER A 1 84 ? 9.428 -10.012 15.037 1.00 68.69 84 SER A C 1
ATOM 670 O O . SER A 1 84 ? 8.876 -9.119 15.665 1.00 68.69 84 SER A O 1
ATOM 672 N N . THR A 1 85 ? 10.755 -10.114 14.998 1.00 66.69 85 THR A N 1
ATOM 673 C CA . THR A 1 85 ? 11.687 -9.227 15.696 1.00 66.69 85 THR A CA 1
ATOM 674 C C . THR A 1 85 ? 12.276 -8.110 14.833 1.00 66.69 85 THR A C 1
ATOM 676 O O . THR A 1 85 ? 12.960 -7.251 15.380 1.00 66.69 85 THR A O 1
ATOM 679 N N . ASN A 1 86 ? 12.080 -8.129 13.510 1.00 70.00 86 ASN A N 1
ATOM 680 C CA . ASN A 1 86 ? 12.824 -7.283 12.570 1.00 70.00 86 ASN A CA 1
ATOM 681 C C . ASN A 1 86 ? 11.945 -6.812 11.402 1.00 70.00 86 ASN A C 1
ATOM 683 O O . ASN A 1 86 ? 12.310 -6.974 10.242 1.00 70.00 86 ASN A O 1
ATOM 687 N N . TYR A 1 87 ? 10.758 -6.276 11.688 1.00 74.31 87 TYR A N 1
ATOM 688 C CA . TYR A 1 87 ? 9.936 -5.606 10.680 1.00 74.31 87 TYR A CA 1
ATOM 689 C C . TYR A 1 87 ? 10.088 -4.074 10.796 1.00 74.31 87 TYR A C 1
ATOM 691 O O . TYR A 1 87 ? 10.128 -3.553 11.910 1.00 74.31 87 TYR A O 1
ATOM 699 N N . PRO A 1 88 ? 10.174 -3.332 9.672 1.00 70.00 88 PRO A N 1
ATOM 700 C CA . PRO A 1 88 ? 10.488 -1.894 9.655 1.00 70.00 88 PRO A CA 1
ATOM 701 C C . PRO A 1 88 ? 9.361 -0.964 10.096 1.00 70.00 88 PRO A C 1
ATOM 703 O O . PRO A 1 88 ? 9.577 0.243 10.184 1.00 70.00 88 PRO A O 1
ATOM 706 N N . TYR A 1 89 ? 8.170 -1.496 10.353 1.00 73.25 89 TYR A N 1
ATOM 707 C CA . TYR A 1 89 ? 6.985 -0.695 10.627 1.00 73.25 89 TYR A CA 1
ATOM 708 C C . TYR A 1 89 ? 6.605 -0.715 12.106 1.00 73.25 89 TYR A C 1
ATOM 710 O O . TYR A 1 89 ? 6.752 -1.708 12.809 1.00 73.25 89 TYR A O 1
ATOM 718 N N . GLU A 1 90 ? 6.075 0.398 12.595 1.00 75.62 90 GLU A N 1
ATOM 719 C CA . GLU A 1 90 ? 5.470 0.487 13.917 1.00 75.62 90 GLU A CA 1
ATOM 720 C C . GLU A 1 90 ? 3.954 0.522 13.762 1.00 75.62 90 GLU A C 1
ATOM 722 O O . GLU A 1 90 ? 3.398 1.485 13.240 1.00 75.62 90 GLU A O 1
ATOM 727 N N . PHE A 1 91 ? 3.288 -0.552 14.190 1.00 78.25 91 PHE A N 1
ATOM 728 C CA . PHE A 1 91 ? 1.834 -0.597 14.209 1.00 78.25 91 PHE A CA 1
ATOM 729 C C . PHE A 1 91 ? 1.308 0.110 15.453 1.00 78.25 91 PHE A C 1
ATOM 731 O O . PHE A 1 91 ? 1.786 -0.118 16.563 1.00 78.25 91 PHE A O 1
ATOM 738 N N . GLN A 1 92 ? 0.303 0.956 15.248 1.00 80.00 92 GLN A N 1
ATOM 739 C CA . GLN A 1 92 ? -0.462 1.593 16.310 1.00 80.00 92 GLN A CA 1
ATOM 740 C C . GLN A 1 92 ? -1.930 1.217 16.145 1.00 80.00 92 GLN A C 1
ATOM 742 O O . GLN A 1 92 ? -2.471 1.241 15.036 1.00 80.00 92 GLN A O 1
ATOM 747 N N . LEU A 1 93 ? -2.573 0.857 17.252 1.00 82.00 93 LEU A N 1
ATOM 748 C CA . LEU A 1 93 ? -3.997 0.564 17.268 1.00 82.00 93 LEU A CA 1
ATOM 749 C C . LEU A 1 93 ? -4.786 1.876 17.191 1.00 82.00 93 LEU A C 1
ATOM 751 O O . LEU A 1 93 ? -4.684 2.717 18.078 1.00 82.00 93 LEU A O 1
ATOM 755 N N . ILE A 1 94 ? -5.573 2.039 16.126 1.00 81.81 94 ILE A N 1
ATOM 756 C CA . ILE A 1 94 ? -6.398 3.239 15.905 1.00 81.81 94 ILE A CA 1
ATOM 757 C C . ILE A 1 94 ? -7.820 3.026 16.434 1.00 81.81 94 ILE A C 1
ATOM 759 O O . ILE A 1 94 ? -8.422 3.935 17.000 1.00 81.81 94 ILE A O 1
ATOM 763 N N . LEU A 1 95 ? -8.375 1.827 16.246 1.00 81.31 95 LEU A N 1
ATOM 764 C CA . LEU A 1 95 ? -9.741 1.503 16.639 1.00 81.31 95 LEU A CA 1
ATOM 765 C C . LEU A 1 95 ? -9.870 0.003 16.906 1.00 81.31 95 LEU A C 1
ATOM 767 O O . LEU A 1 95 ? -9.497 -0.810 16.063 1.00 81.31 95 LEU A O 1
ATOM 771 N N . GLU A 1 96 ? -10.453 -0.354 18.045 1.00 76.50 96 GLU A N 1
ATOM 772 C CA . GLU A 1 96 ? -10.805 -1.728 18.403 1.00 76.50 96 GLU A CA 1
ATOM 773 C C . GLU A 1 96 ? -12.310 -1.788 18.675 1.00 76.50 96 GLU A C 1
ATOM 775 O O . GLU A 1 96 ? -12.818 -1.065 19.527 1.00 76.50 96 GLU A O 1
ATOM 780 N N . GLY A 1 97 ? -13.038 -2.607 17.909 1.00 69.25 97 GLY A N 1
ATOM 781 C CA . GLY A 1 97 ? -14.461 -2.873 18.144 1.00 69.25 97 GLY A CA 1
ATOM 782 C C . GLY A 1 97 ? -15.384 -1.652 18.036 1.00 69.25 97 GLY A C 1
ATOM 783 O O . GLY A 1 97 ? -15.960 -1.218 19.029 1.00 69.25 97 GLY A O 1
ATOM 784 N N . SER A 1 98 ? -15.612 -1.139 16.822 1.00 64.81 98 SER A N 1
ATOM 785 C CA . SER A 1 98 ? -16.646 -0.122 16.587 1.00 64.81 98 SER A CA 1
ATOM 786 C C . SER A 1 98 ? -17.830 -0.697 15.817 1.00 64.81 98 SER A C 1
ATOM 788 O O . SER A 1 98 ? -17.683 -1.146 14.684 1.00 64.81 98 SER A O 1
ATOM 790 N N . SER A 1 99 ? -19.016 -0.657 16.428 1.00 67.06 99 SER A N 1
ATOM 791 C CA . SER A 1 99 ? -20.287 -0.952 15.740 1.00 67.06 99 SER A CA 1
ATOM 792 C C . SER A 1 99 ? -20.772 0.227 14.883 1.00 67.06 99 SER A C 1
ATOM 794 O O . SER A 1 99 ? -21.668 0.077 14.051 1.00 67.06 99 SER A O 1
ATOM 796 N N . ASP A 1 100 ? -20.173 1.406 15.068 1.00 76.56 100 ASP A N 1
ATOM 797 C CA . ASP A 1 100 ? -20.600 2.642 14.431 1.0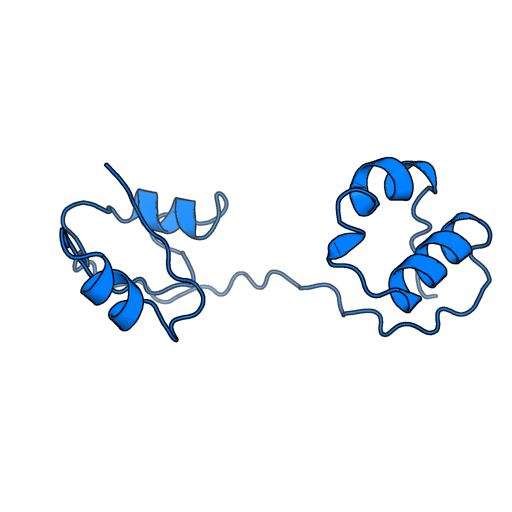0 76.56 100 ASP A CA 1
ATOM 798 C C . ASP A 1 100 ? -19.797 2.909 13.159 1.00 76.56 100 ASP A C 1
ATOM 800 O O . ASP A 1 100 ? -18.696 3.461 13.182 1.00 76.56 100 ASP A O 1
ATOM 804 N N . HIS A 1 101 ? -20.405 2.604 12.010 1.00 74.50 101 HIS A N 1
ATOM 805 C CA . HIS A 1 101 ? -19.818 2.849 10.689 1.00 74.50 101 HIS A CA 1
ATOM 806 C C . HIS A 1 101 ? -19.273 4.278 10.530 1.00 74.50 101 HIS A C 1
ATOM 808 O O . HIS A 1 101 ? -18.192 4.471 9.984 1.00 74.50 101 HIS A O 1
ATOM 814 N N . LYS A 1 102 ? -19.994 5.296 11.019 1.00 82.44 102 LYS A N 1
ATOM 815 C CA . LYS A 1 102 ? -19.563 6.701 10.913 1.00 82.44 102 LYS A CA 1
ATOM 816 C C . LYS A 1 102 ? -18.284 6.986 11.702 1.00 82.44 102 LYS A C 1
ATOM 818 O O . LYS A 1 102 ? -17.456 7.761 11.234 1.00 82.44 102 LYS A O 1
ATOM 823 N N . LEU A 1 103 ? -18.130 6.369 12.875 1.00 80.75 103 LEU A N 1
ATOM 824 C CA . LEU A 1 103 ? -16.938 6.529 13.701 1.00 80.75 103 LEU A CA 1
ATOM 825 C C . LEU A 1 103 ? -15.732 5.898 13.006 1.00 80.75 103 LEU A C 1
ATOM 827 O O . LEU A 1 103 ? -14.695 6.543 12.895 1.00 80.75 103 LEU A O 1
ATOM 831 N N . PHE A 1 104 ? -15.907 4.691 12.461 1.00 82.12 104 PHE A N 1
ATOM 832 C CA . PHE A 1 104 ? -14.883 4.023 11.660 1.00 82.12 104 PHE A CA 1
ATOM 833 C C . PHE A 1 104 ? -14.444 4.882 10.468 1.00 82.12 104 PHE A C 1
ATOM 835 O O . PHE A 1 104 ? -13.257 5.160 10.318 1.00 82.12 104 PHE A O 1
ATOM 842 N N . TRP A 1 105 ? -15.394 5.373 9.661 1.00 80.06 105 TRP A N 1
ATOM 843 C CA . TRP A 1 105 ? -15.073 6.229 8.517 1.00 80.06 105 TRP A CA 1
ATOM 844 C C . TRP A 1 105 ? -14.300 7.479 8.943 1.00 80.06 105 TRP A C 1
ATOM 846 O O . TRP A 1 105 ? -13.249 7.745 8.373 1.00 80.06 105 TRP A O 1
ATOM 856 N N . ASN A 1 106 ? -14.758 8.205 9.965 1.00 84.19 106 ASN A N 1
ATOM 857 C CA . ASN A 1 106 ? -14.089 9.427 10.421 1.00 84.19 106 ASN A CA 1
ATOM 858 C C . ASN A 1 106 ? -12.689 9.174 11.003 1.00 84.19 106 ASN A C 1
ATOM 860 O O . ASN A 1 106 ? -11.812 10.011 10.825 1.00 84.19 106 ASN A O 1
ATOM 864 N N . MET A 1 107 ? -12.478 8.042 11.680 1.00 79.56 107 MET A N 1
ATOM 865 C CA . MET A 1 107 ? -11.186 7.675 12.277 1.00 79.56 107 MET A CA 1
ATOM 866 C C . MET A 1 107 ? -10.184 7.171 11.231 1.00 79.56 107 MET A C 1
ATOM 868 O O . MET A 1 107 ? -8.986 7.378 11.382 1.00 79.56 107 MET A O 1
ATOM 872 N N . CYS A 1 108 ? -10.652 6.511 10.169 1.00 77.06 108 CYS A N 1
ATOM 873 C CA . CYS A 1 108 ? -9.783 5.996 9.107 1.00 77.06 108 CYS A CA 1
ATOM 874 C C . CYS A 1 108 ? -9.544 7.009 7.975 1.00 77.06 108 CYS A C 1
ATOM 876 O O . CYS A 1 108 ? -8.569 6.882 7.231 1.00 77.06 108 CYS A O 1
ATOM 878 N N . LEU A 1 109 ? -10.406 8.020 7.821 1.00 78.44 109 LEU A N 1
ATOM 879 C CA . LEU A 1 109 ? -10.233 9.069 6.817 1.00 78.44 109 LEU A CA 1
ATOM 880 C C . LEU A 1 109 ? -8.982 9.908 7.126 1.00 78.44 109 LEU A C 1
ATOM 882 O O . LEU A 1 109 ? -8.948 10.669 8.084 1.00 78.44 109 LEU A O 1
ATOM 886 N N . GLY A 1 110 ? -7.962 9.789 6.272 1.00 78.25 110 GLY A N 1
ATOM 887 C CA . GLY A 1 110 ? -6.711 10.553 6.371 1.00 78.25 110 GLY A CA 1
ATOM 888 C C . GLY A 1 110 ? -5.492 9.737 6.806 1.00 78.25 110 GLY A C 1
ATOM 889 O O . GLY A 1 110 ? -4.369 10.218 6.657 1.00 78.25 110 GLY A O 1
ATOM 890 N N . HIS A 1 111 ? -5.678 8.492 7.254 1.00 78.81 111 HIS A N 1
ATOM 891 C CA . HIS A 1 111 ? -4.570 7.576 7.516 1.00 78.81 111 HIS A CA 1
ATOM 892 C C . HIS A 1 111 ? -4.273 6.716 6.281 1.00 78.81 111 HIS A C 1
ATOM 894 O O . HIS A 1 111 ? -5.086 5.911 5.836 1.00 78.81 111 HIS A O 1
ATOM 900 N N . ALA A 1 112 ? -3.087 6.899 5.699 1.00 75.38 112 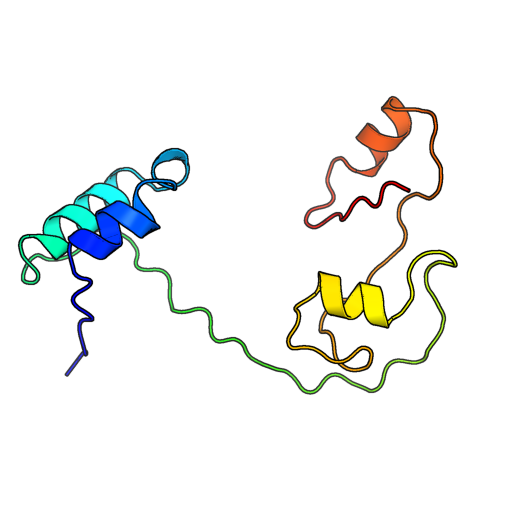ALA A N 1
ATOM 901 C CA . ALA A 1 112 ? -2.576 6.017 4.656 1.00 75.38 112 ALA A CA 1
ATOM 902 C C . ALA A 1 112 ? -1.945 4.766 5.292 1.00 75.38 112 ALA A C 1
ATOM 904 O O . ALA A 1 112 ? -1.260 4.871 6.305 1.00 75.38 112 ALA A O 1
ATOM 905 N N . GLY A 1 113 ? -2.144 3.589 4.687 1.00 74.69 113 GLY A N 1
ATOM 906 C CA . GLY A 1 113 ? -1.557 2.334 5.180 1.00 74.69 113 GLY A CA 1
ATOM 907 C C . GLY A 1 113 ? -2.307 1.677 6.346 1.00 74.69 113 GLY A C 1
ATOM 908 O O . GLY A 1 113 ? -1.712 0.900 7.086 1.00 74.69 113 GLY A O 1
ATOM 909 N N . THR A 1 114 ? -3.598 1.969 6.528 1.00 83.06 114 THR A N 1
ATOM 910 C CA . THR A 1 114 ? -4.431 1.312 7.546 1.00 83.06 114 THR A CA 1
ATOM 911 C C . THR A 1 114 ? -4.747 -0.133 7.160 1.00 83.06 114 THR A C 1
ATOM 913 O O . THR A 1 114 ? -5.220 -0.401 6.056 1.00 83.06 114 THR A O 1
ATOM 916 N N . VAL A 1 115 ? -4.533 -1.058 8.095 1.00 79.88 115 VAL A N 1
ATOM 917 C CA . VAL A 1 115 ? -4.911 -2.470 7.969 1.00 79.88 115 VAL A CA 1
ATOM 918 C C . VAL A 1 115 ? -6.144 -2.713 8.831 1.00 79.88 115 VAL A C 1
ATOM 920 O O . VAL A 1 115 ? -6.165 -2.342 10.002 1.00 79.88 115 VAL A O 1
ATOM 923 N N . VAL A 1 116 ? -7.182 -3.312 8.248 1.00 80.81 116 VAL A N 1
ATOM 924 C CA . VAL A 1 116 ? -8.439 -3.617 8.942 1.00 80.81 116 VAL A CA 1
ATOM 925 C C . VAL A 1 116 ? -8.532 -5.123 9.121 1.00 80.81 116 VAL A C 1
ATOM 927 O O . VAL A 1 116 ? -8.536 -5.863 8.138 1.00 80.81 116 VAL A O 1
ATOM 930 N N . LEU A 1 117 ? -8.613 -5.567 10.373 1.00 76.62 117 LEU A N 1
ATOM 931 C CA . LEU A 1 117 ? -8.796 -6.970 10.717 1.00 76.62 117 LEU A CA 1
ATOM 932 C C . LEU A 1 117 ? -10.262 -7.203 11.088 1.00 76.62 117 LEU A C 1
ATOM 934 O O . LEU A 1 117 ? -10.778 -6.573 12.009 1.00 76.62 117 LEU A O 1
ATOM 938 N N . LEU A 1 118 ? -10.928 -8.099 10.364 1.00 75.31 118 LEU A N 1
ATOM 939 C CA . LEU A 1 118 ? -12.262 -8.580 10.713 1.00 75.31 118 LEU A CA 1
ATOM 940 C C . LEU A 1 118 ? -12.132 -10.005 11.244 1.00 75.31 118 LEU A C 1
ATOM 942 O O . LEU A 1 118 ? -11.460 -10.830 10.625 1.00 75.31 118 LEU A O 1
ATOM 946 N N . LYS A 1 119 ? -12.747 -10.263 12.398 1.00 69.44 119 LYS A N 1
ATOM 947 C CA . LYS A 1 119 ? -12.808 -11.582 13.028 1.00 69.44 119 LYS A CA 1
ATOM 948 C C . LYS A 1 119 ? -14.149 -12.243 12.739 1.00 69.44 119 LYS A C 1
ATOM 950 O O . LYS A 1 119 ? -15.165 -11.515 12.781 1.00 69.44 119 LYS A O 1
#

Mean predicted aligned error: 16.11 Å

Solvent-accessible surface area (backbone atoms only — not comparable to full-atom values): 8234 Å² total; per-residue (Å²): 133,87,84,77,83,79,60,57,51,67,57,44,60,73,68,46,50,84,49,52,89,81,48,54,71,64,50,51,51,41,54,56,45,39,40,77,40,72,88,59,85,72,83,56,87,77,75,76,82,82,76,83,77,80,73,89,67,78,85,72,80,89,73,78,70,47,96,86,60,52,53,60,57,54,10,52,74,72,35,87,85,37,50,59,76,57,51,98,71,84,83,73,77,86,80,78,91,77,92,47,66,69,57,52,51,64,71,50,62,87,58,83,90,77,82,85,86,86,132

Foldseek 3Di:
DDPDDQDALVCCVPPVVVCPVVDDPLRNVQNNVCNVPVPDDRPDDDDPPDDPPQDADPFDDDDDQDPVDQLQNVQVLQPPPDDSGRRPDDDHDQDDDDPDPVVVCVSCPPDDPDDDDDD